Protein AF-A0AA38CUU7-F1 (afdb_monomer_lite)

Structure (mmCIF, N/CA/C/O backbone):
data_AF-A0AA38CUU7-F1
#
_entry.id   AF-A0AA38C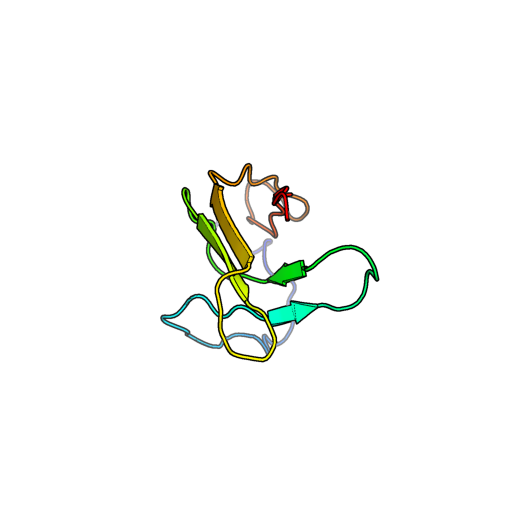UU7-F1
#
loop_
_atom_site.group_PDB
_atom_site.id
_atom_site.type_symbol
_atom_site.label_atom_id
_atom_site.label_alt_id
_atom_site.label_comp_id
_atom_site.label_asym_id
_atom_site.label_entity_id
_atom_site.label_seq_id
_atom_site.pdbx_PDB_ins_code
_atom_site.Cartn_x
_atom_site.Cartn_y
_atom_site.Cartn_z
_atom_site.occupancy
_atom_site.B_iso_or_equiv
_atom_site.auth_seq_id
_atom_site.auth_comp_id
_atom_site.auth_asym_id
_atom_site.auth_atom_id
_atom_site.pdbx_PDB_model_num
ATOM 1 N N . MET A 1 1 ? 27.108 -7.245 -21.964 1.00 45.66 1 MET A N 1
ATOM 2 C CA . MET A 1 1 ? 25.734 -7.807 -22.041 1.00 45.66 1 MET A CA 1
ATOM 3 C C . MET A 1 1 ? 24.786 -6.755 -21.456 1.00 45.66 1 MET A C 1
ATOM 5 O O . MET A 1 1 ? 25.301 -5.904 -20.742 1.00 45.66 1 MET A O 1
ATOM 9 N N . PRO A 1 2 ? 23.475 -6.692 -21.766 1.00 48.25 2 PRO A N 1
ATOM 10 C CA . PRO A 1 2 ? 22.624 -5.656 -21.174 1.00 48.25 2 PRO A CA 1
ATOM 11 C C . PRO A 1 2 ? 22.441 -5.986 -19.687 1.00 48.25 2 PRO A C 1
ATOM 13 O O . PRO A 1 2 ? 21.859 -7.020 -19.364 1.00 48.25 2 PRO A O 1
ATOM 16 N N . GLY A 1 3 ? 23.047 -5.190 -18.806 1.00 53.81 3 GLY A N 1
ATOM 17 C CA . GLY A 1 3 ? 23.055 -5.420 -17.356 1.00 53.81 3 GLY A CA 1
ATOM 18 C C . GLY A 1 3 ? 24.298 -4.906 -16.620 1.00 53.81 3 GLY A C 1
ATOM 19 O O . GLY A 1 3 ? 24.219 -4.669 -15.422 1.00 53.81 3 GLY A O 1
ATOM 20 N N . GLU A 1 4 ? 25.419 -4.680 -17.316 1.00 54.78 4 GLU A N 1
ATOM 21 C CA . GLU A 1 4 ? 26.662 -4.157 -16.706 1.00 54.78 4 GLU A CA 1
ATOM 22 C C . GLU A 1 4 ? 26.582 -2.671 -16.304 1.00 54.78 4 GLU A C 1
ATOM 24 O O . GLU A 1 4 ? 27.409 -2.224 -15.526 1.00 54.78 4 GLU A O 1
ATOM 29 N N . ASP A 1 5 ? 25.579 -1.924 -16.782 1.00 66.44 5 ASP A N 1
ATOM 30 C CA . ASP A 1 5 ? 25.430 -0.478 -16.519 1.00 66.44 5 ASP A CA 1
ATOM 31 C C . ASP A 1 5 ? 24.309 -0.156 -15.505 1.00 66.44 5 ASP A C 1
ATOM 33 O O . ASP A 1 5 ? 23.983 0.999 -15.242 1.00 66.44 5 ASP A O 1
ATOM 37 N N . CYS A 1 6 ? 23.671 -1.187 -14.941 1.00 66.00 6 CYS A N 1
ATOM 38 C CA . CYS A 1 6 ? 22.538 -1.032 -14.022 1.00 66.00 6 CYS A CA 1
ATOM 39 C C . CYS A 1 6 ? 22.938 -0.996 -12.543 1.00 66.00 6 CYS A C 1
ATOM 41 O O . CYS A 1 6 ? 22.085 -0.764 -11.684 1.00 66.00 6 CYS A O 1
ATOM 43 N N . TYR A 1 7 ? 24.215 -1.232 -12.248 1.00 65.44 7 TYR A N 1
ATOM 44 C CA . TYR A 1 7 ? 24.752 -1.289 -10.899 1.00 65.44 7 TYR A CA 1
ATOM 45 C C . TYR A 1 7 ? 25.950 -0.334 -10.808 1.00 65.44 7 TYR A C 1
ATOM 47 O O . TYR A 1 7 ? 26.932 -0.550 -11.514 1.00 65.44 7 TYR A O 1
ATOM 55 N N . PRO A 1 8 ? 25.900 0.746 -10.009 1.00 60.38 8 PRO A N 1
ATOM 56 C CA . PRO A 1 8 ? 27.096 1.544 -9.761 1.00 60.38 8 PRO A CA 1
ATOM 57 C C . PRO A 1 8 ? 28.131 0.680 -9.020 1.00 60.38 8 PRO A C 1
ATOM 59 O O . PRO A 1 8 ? 27.751 -0.033 -8.099 1.00 60.38 8 PRO A O 1
ATOM 62 N N . ASP A 1 9 ? 29.414 0.742 -9.405 1.00 55.34 9 ASP A N 1
ATOM 63 C CA . ASP A 1 9 ? 30.536 -0.020 -8.814 1.00 55.34 9 ASP A CA 1
ATOM 64 C C . ASP A 1 9 ? 30.774 0.310 -7.317 1.00 55.34 9 ASP A C 1
ATOM 66 O O . ASP A 1 9 ? 31.754 0.959 -6.941 1.00 55.34 9 ASP A O 1
ATOM 70 N N . GLY A 1 10 ? 29.864 -0.104 -6.439 1.00 57.62 10 GLY A N 1
ATOM 71 C CA . GLY A 1 10 ? 29.936 0.053 -4.991 1.00 57.62 10 GLY A CA 1
ATOM 72 C C . GLY A 1 10 ? 29.635 -1.264 -4.282 1.00 57.62 10 GLY A C 1
ATOM 73 O O . GLY A 1 10 ? 28.836 -2.057 -4.761 1.00 57.62 10 GLY A O 1
ATOM 74 N N . ASP A 1 11 ? 30.307 -1.506 -3.157 1.00 52.72 11 ASP A N 1
ATOM 75 C CA . ASP A 1 11 ? 30.063 -2.651 -2.270 1.00 52.72 11 ASP A CA 1
ATOM 76 C C . ASP A 1 11 ? 28.570 -2.711 -1.896 1.00 52.72 11 ASP A C 1
ATOM 78 O O . ASP A 1 11 ? 28.016 -1.690 -1.489 1.00 52.72 11 ASP A O 1
ATOM 82 N N . ASP A 1 12 ? 27.933 -3.875 -2.054 1.00 57.78 12 ASP A N 1
ATOM 83 C CA . ASP A 1 12 ? 26.511 -4.096 -1.762 1.00 57.78 12 ASP A CA 1
ATOM 84 C C . ASP A 1 12 ? 26.313 -4.447 -0.275 1.00 57.78 12 ASP A C 1
ATOM 86 O O . ASP A 1 12 ? 26.538 -5.602 0.109 1.00 57.78 12 ASP A O 1
ATOM 90 N N . PRO A 1 13 ? 25.894 -3.516 0.605 1.00 53.91 13 PRO A N 1
ATOM 91 C CA . PRO A 1 13 ? 25.562 -3.869 1.983 1.00 53.91 13 PRO A CA 1
ATOM 92 C C . PRO A 1 13 ? 24.224 -4.625 2.103 1.00 53.91 13 PRO A C 1
ATOM 94 O O . PRO A 1 13 ? 23.919 -5.129 3.185 1.00 53.91 13 PRO A O 1
ATOM 97 N N . ASP A 1 14 ? 23.441 -4.719 1.022 1.00 54.53 14 ASP A N 1
ATOM 98 C CA . ASP A 1 14 ? 22.045 -5.164 0.998 1.00 54.53 14 ASP A CA 1
ATOM 99 C C . ASP A 1 14 ? 21.863 -6.530 0.302 1.00 54.53 14 ASP A C 1
ATOM 101 O O . ASP A 1 14 ? 20.735 -6.962 0.042 1.00 54.53 14 ASP A O 1
ATOM 105 N N . ALA A 1 15 ? 22.954 -7.271 0.067 1.00 49.72 15 ALA A N 1
ATOM 106 C CA . ALA A 1 15 ? 22.946 -8.660 -0.398 1.00 49.72 15 ALA A CA 1
ATOM 107 C C . ALA A 1 15 ? 22.457 -9.622 0.700 1.00 49.72 15 ALA A C 1
ATOM 109 O O . ALA A 1 15 ? 23.176 -10.490 1.200 1.00 49.72 15 ALA A O 1
ATOM 110 N N . VAL A 1 16 ? 21.204 -9.466 1.102 1.00 48.22 16 VAL A N 1
ATOM 111 C CA . VAL A 1 16 ? 20.561 -10.273 2.126 1.00 48.22 16 VAL A CA 1
ATOM 112 C C . VAL A 1 16 ? 19.404 -11.038 1.493 1.00 48.22 16 VAL A C 1
ATOM 114 O O . VAL A 1 16 ? 18.365 -10.497 1.126 1.00 48.22 16 VAL A O 1
ATOM 117 N N . GLY A 1 17 ? 19.617 -12.340 1.295 1.00 47.50 17 GLY A N 1
ATOM 118 C CA . GLY A 1 17 ? 18.593 -13.237 0.773 1.00 47.50 17 GLY A CA 1
ATOM 119 C C . GLY A 1 17 ? 17.468 -13.410 1.790 1.00 47.50 17 GLY A C 1
ATOM 120 O O . GLY A 1 17 ? 17.712 -13.895 2.893 1.00 47.50 17 GLY A O 1
ATOM 121 N N . PHE A 1 18 ? 16.233 -13.058 1.424 1.00 49.06 18 PHE A N 1
ATOM 122 C CA . PHE A 1 18 ? 15.092 -13.181 2.329 1.00 49.06 18 PHE A CA 1
ATOM 123 C C . PHE A 1 18 ? 13.852 -13.754 1.647 1.00 49.06 18 PHE A C 1
ATOM 125 O O . PHE A 1 18 ? 13.402 -13.280 0.610 1.00 49.06 18 PHE A O 1
ATOM 132 N N . ALA A 1 19 ? 13.283 -14.784 2.275 1.00 45.78 19 ALA A N 1
ATOM 133 C CA . ALA A 1 19 ? 12.108 -15.516 1.808 1.00 45.78 19 ALA A CA 1
ATOM 134 C C . ALA A 1 19 ? 10.792 -15.044 2.464 1.00 45.78 19 ALA A C 1
ATOM 136 O O . ALA A 1 19 ? 9.828 -15.802 2.528 1.00 45.78 19 ALA A O 1
ATOM 137 N N . ALA A 1 20 ? 10.732 -13.814 2.975 1.00 48.00 20 ALA A N 1
ATOM 138 C CA . ALA A 1 20 ? 9.504 -13.244 3.523 1.00 48.00 20 ALA A CA 1
ATOM 139 C C . ALA A 1 20 ? 9.415 -11.755 3.189 1.00 48.00 20 ALA A C 1
ATOM 141 O O . ALA A 1 20 ? 10.415 -11.042 3.275 1.00 48.00 20 ALA A O 1
ATOM 142 N N . THR A 1 21 ? 8.212 -11.290 2.850 1.00 58.50 21 THR A N 1
ATOM 143 C CA . THR A 1 21 ? 7.892 -9.865 2.764 1.00 58.50 21 THR A CA 1
ATOM 144 C C . THR A 1 21 ? 8.140 -9.236 4.131 1.00 58.50 21 THR A C 1
ATOM 146 O O . THR A 1 21 ? 7.328 -9.368 5.045 1.00 58.50 21 THR A O 1
ATOM 149 N N . GLN A 1 22 ? 9.297 -8.603 4.303 1.00 61.09 22 GLN A N 1
ATOM 150 C CA . GLN A 1 22 ? 9.566 -7.792 5.481 1.00 61.09 22 GLN A CA 1
ATOM 151 C C . GLN A 1 22 ? 8.795 -6.483 5.333 1.00 61.09 22 GLN A C 1
ATOM 153 O O . GLN A 1 22 ? 8.910 -5.831 4.300 1.00 61.09 22 GLN A O 1
ATOM 158 N N . LEU A 1 23 ? 8.004 -6.135 6.350 1.00 66.38 23 LEU A N 1
ATOM 159 C CA . LEU A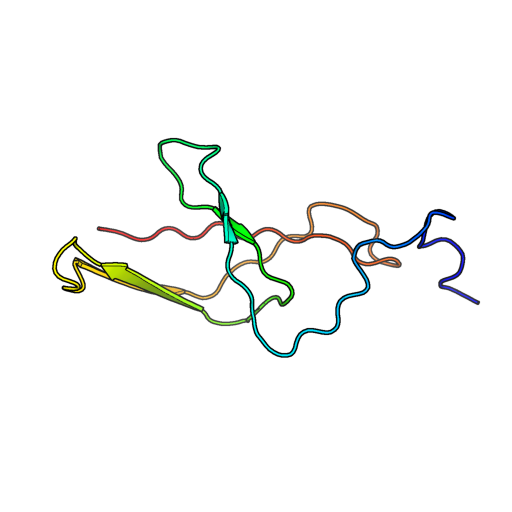 1 23 ? 7.299 -4.862 6.451 1.00 66.38 23 LEU A CA 1
ATOM 160 C C . LEU A 1 23 ? 7.995 -4.015 7.510 1.00 66.38 23 LEU A C 1
ATOM 162 O O . LEU A 1 23 ? 7.999 -4.376 8.687 1.00 66.38 23 LEU A O 1
ATOM 166 N N . SER A 1 24 ? 8.561 -2.890 7.093 1.00 64.44 24 SER A N 1
ATOM 167 C CA . SER A 1 24 ? 9.155 -1.915 8.008 1.00 64.44 24 SER A CA 1
ATOM 168 C C . SER A 1 24 ? 8.292 -0.656 8.012 1.00 64.44 24 SER A C 1
ATOM 170 O O . SER A 1 24 ? 8.227 -0.006 6.963 1.00 64.44 24 SER A O 1
ATOM 172 N N . PRO A 1 25 ? 7.629 -0.308 9.132 1.00 66.06 25 PRO A N 1
ATOM 173 C CA . PRO A 1 25 ? 6.902 0.949 9.228 1.00 66.06 25 PRO A CA 1
ATOM 174 C C . PRO A 1 25 ? 7.894 2.118 9.215 1.00 66.06 25 PRO A C 1
ATOM 176 O O . PRO A 1 25 ? 8.886 2.097 9.950 1.00 66.06 25 PRO A O 1
ATOM 179 N N . ARG A 1 26 ? 7.635 3.143 8.400 1.00 64.75 26 ARG A N 1
ATOM 180 C CA . ARG A 1 26 ? 8.269 4.461 8.542 1.00 64.75 26 ARG A CA 1
ATOM 181 C C . ARG A 1 26 ? 7.267 5.445 9.135 1.00 64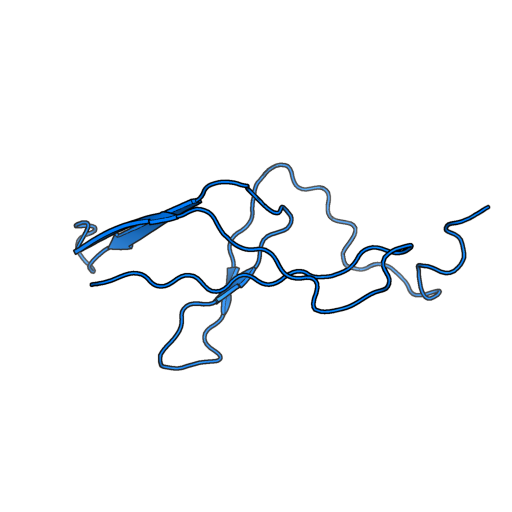.75 26 ARG A C 1
ATOM 183 O O . ARG A 1 26 ? 6.079 5.378 8.838 1.00 64.75 26 ARG A O 1
ATOM 190 N N . THR A 1 27 ? 7.771 6.297 10.021 1.00 61.97 27 THR A N 1
ATOM 191 C CA . THR A 1 27 ? 7.013 7.313 10.766 1.00 61.97 27 THR A CA 1
ATOM 192 C C . THR A 1 27 ? 7.549 8.703 10.427 1.00 61.97 27 THR A C 1
ATOM 194 O O . THR A 1 27 ? 7.886 9.489 11.310 1.00 61.97 27 THR A O 1
ATOM 197 N N . ASP A 1 28 ? 7.788 8.944 9.145 1.00 67.31 28 ASP A N 1
ATOM 198 C CA . ASP A 1 28 ? 8.225 10.226 8.594 1.00 67.31 28 ASP A CA 1
ATOM 199 C C . ASP A 1 28 ? 7.051 11.155 8.247 1.00 67.31 28 ASP A C 1
ATOM 201 O O . ASP A 1 28 ? 7.281 12.334 7.981 1.00 67.31 28 ASP A O 1
ATOM 205 N N . ASP A 1 29 ? 5.817 10.650 8.317 1.00 63.19 29 ASP A N 1
ATOM 206 C CA . ASP A 1 29 ? 4.571 11.395 8.138 1.00 63.19 29 ASP A CA 1
ATOM 207 C C . ASP A 1 29 ? 3.629 11.123 9.327 1.00 63.19 29 ASP A C 1
ATOM 209 O O . ASP A 1 29 ? 3.480 9.975 9.755 1.00 63.19 29 ASP A O 1
ATOM 213 N N . ASP A 1 30 ? 3.027 12.178 9.883 1.00 65.06 30 ASP A N 1
ATOM 214 C CA . ASP A 1 30 ? 2.145 12.089 11.054 1.00 65.06 30 ASP A CA 1
ATOM 215 C C . ASP A 1 30 ? 0.751 11.532 10.693 1.00 65.06 30 ASP A C 1
ATOM 217 O O . ASP A 1 30 ? 0.047 11.039 11.577 1.00 65.06 30 ASP A O 1
ATOM 221 N N . ASP A 1 31 ? 0.377 11.539 9.404 1.00 72.69 31 ASP A N 1
ATOM 222 C CA . ASP A 1 31 ? -0.953 11.137 8.924 1.00 72.69 31 ASP A CA 1
ATOM 223 C C . ASP A 1 31 ? -0.946 9.862 8.052 1.00 72.69 31 ASP A C 1
ATOM 225 O O . ASP A 1 31 ? -2.010 9.391 7.637 1.00 72.69 31 ASP A O 1
ATOM 229 N N . ALA A 1 32 ? 0.222 9.263 7.782 1.00 76.81 32 ALA A N 1
ATOM 230 C CA . ALA A 1 32 ? 0.344 8.087 6.916 1.00 76.81 32 ALA A CA 1
ATOM 231 C C . ALA A 1 32 ? 1.231 6.979 7.503 1.00 76.81 32 ALA A C 1
ATOM 233 O O . ALA A 1 32 ? 2.294 7.216 8.072 1.00 76.81 32 ALA A O 1
ATOM 234 N N . TRP A 1 33 ? 0.824 5.722 7.300 1.00 82.31 33 TRP A N 1
ATOM 235 C CA . TRP A 1 33 ? 1.679 4.563 7.562 1.00 82.31 33 TRP A CA 1
ATOM 236 C C . TRP A 1 33 ? 2.395 4.148 6.285 1.00 82.31 33 TRP A C 1
ATOM 238 O O . TRP A 1 33 ? 1.761 3.726 5.317 1.00 82.31 33 TRP A O 1
ATOM 248 N N . ILE A 1 34 ? 3.723 4.213 6.297 1.00 83.75 34 ILE A N 1
ATOM 249 C CA . ILE A 1 34 ? 4.535 3.802 5.153 1.00 83.75 34 ILE A CA 1
ATOM 250 C C . ILE A 1 34 ? 5.115 2.417 5.414 1.00 83.75 34 ILE A C 1
ATOM 252 O O . ILE A 1 34 ? 5.802 2.203 6.410 1.00 83.75 34 ILE A O 1
ATOM 256 N N . PHE A 1 35 ? 4.890 1.490 4.484 1.00 83.88 35 PHE A N 1
ATOM 257 C CA . PHE A 1 35 ? 5.446 0.140 4.522 1.00 83.88 35 PHE A CA 1
ATOM 258 C C . PHE A 1 35 ? 6.412 -0.067 3.353 1.00 83.88 35 PHE A C 1
ATOM 260 O O . PHE A 1 35 ? 6.042 0.108 2.194 1.00 83.88 35 PHE A O 1
ATOM 267 N N . ALA A 1 36 ? 7.647 -0.472 3.648 1.00 82.94 36 ALA A N 1
ATOM 268 C CA . ALA A 1 36 ? 8.592 -0.932 2.629 1.00 82.94 36 ALA A CA 1
ATOM 269 C C . ALA A 1 36 ? 8.464 -2.449 2.433 1.00 82.94 36 ALA A C 1
ATOM 271 O O . ALA A 1 36 ? 8.370 -3.174 3.420 1.00 82.94 36 ALA A O 1
ATOM 272 N N . MET A 1 37 ? 8.481 -2.907 1.177 1.00 81.06 37 MET A N 1
ATOM 273 C CA . MET A 1 37 ? 8.401 -4.319 0.783 1.00 81.06 37 MET A CA 1
ATOM 274 C C . MET A 1 37 ? 9.390 -4.612 -0.345 1.00 81.06 37 MET A C 1
ATOM 276 O O . MET A 1 37 ? 9.665 -3.741 -1.168 1.00 81.06 37 MET A O 1
ATOM 280 N N . PHE A 1 38 ? 9.881 -5.850 -0.416 1.00 76.12 38 PHE A N 1
ATOM 281 C CA . PHE A 1 38 ? 10.749 -6.298 -1.513 1.00 76.12 38 PHE A CA 1
ATOM 282 C C . PHE A 1 38 ? 9.975 -6.782 -2.747 1.00 76.12 38 PHE A C 1
ATOM 284 O O . PHE A 1 38 ? 10.500 -6.733 -3.857 1.00 76.12 38 PHE A O 1
ATOM 291 N N . ASP A 1 39 ? 8.733 -7.235 -2.562 1.00 81.25 39 ASP A N 1
ATOM 292 C CA . ASP A 1 39 ? 7.851 -7.679 -3.644 1.00 81.25 39 ASP A CA 1
ATOM 293 C C . ASP A 1 39 ? 6.751 -6.641 -3.936 1.00 81.25 39 ASP A C 1
ATOM 295 O O . ASP A 1 39 ? 6.521 -5.710 -3.161 1.00 81.25 39 ASP A O 1
ATOM 299 N N . ARG A 1 40 ? 6.062 -6.805 -5.069 1.00 87.19 40 ARG A N 1
ATOM 300 C CA . ARG A 1 40 ? 4.931 -5.985 -5.523 1.00 87.19 40 ARG A CA 1
ATOM 301 C C . ARG A 1 40 ? 3.696 -6.876 -5.687 1.00 87.19 40 ARG A C 1
ATOM 303 O O . ARG A 1 40 ? 3.345 -7.221 -6.818 1.00 87.19 40 ARG A O 1
ATOM 310 N N . PRO A 1 41 ? 3.053 -7.281 -4.579 1.00 88.12 41 PRO A N 1
ATOM 311 C CA . PRO A 1 41 ? 1.896 -8.162 -4.635 1.00 88.12 41 PRO A CA 1
ATOM 312 C C . PRO A 1 41 ? 0.737 -7.501 -5.388 1.00 88.12 41 PRO A C 1
ATOM 314 O O . PRO A 1 41 ? 0.550 -6.283 -5.317 1.00 88.12 41 PRO A O 1
ATOM 317 N N . ALA A 1 42 ? -0.035 -8.320 -6.102 1.00 91.06 42 ALA A N 1
ATOM 318 C CA . ALA A 1 42 ? -1.242 -7.875 -6.798 1.00 91.06 42 ALA A CA 1
ATOM 319 C C . ALA A 1 42 ? -2.374 -7.530 -5.817 1.00 91.06 42 ALA A C 1
ATOM 321 O O . ALA A 1 42 ? -3.134 -6.601 -6.069 1.00 91.06 42 ALA A O 1
ATOM 322 N N . ASP A 1 43 ? -2.416 -8.230 -4.680 1.00 91.19 43 ASP A N 1
ATOM 323 C CA . ASP A 1 43 ? -3.443 -8.108 -3.651 1.00 91.19 43 ASP A CA 1
ATOM 324 C C . ASP A 1 43 ? -2.800 -7.941 -2.272 1.00 91.19 43 ASP A C 1
ATOM 326 O O . ASP A 1 43 ? -1.837 -8.631 -1.925 1.00 91.19 43 ASP A O 1
ATOM 330 N N . LEU A 1 44 ? -3.365 -7.057 -1.454 1.00 89.38 44 LEU A N 1
ATOM 331 C CA . LEU A 1 44 ? -3.011 -6.877 -0.050 1.00 89.38 44 LEU A CA 1
ATOM 332 C C . LEU A 1 44 ? -4.266 -6.899 0.821 1.00 89.38 44 LEU A C 1
ATOM 334 O O . LEU A 1 44 ? -5.345 -6.473 0.419 1.00 89.38 44 LEU A O 1
ATOM 338 N N . THR A 1 45 ? -4.117 -7.362 2.059 1.00 90.75 45 THR A N 1
ATOM 339 C CA . THR A 1 45 ? -5.104 -7.136 3.119 1.00 90.75 45 THR A CA 1
ATOM 340 C C . THR A 1 45 ? -4.449 -6.298 4.202 1.00 90.75 45 THR A C 1
ATOM 342 O O . THR A 1 45 ? -3.462 -6.723 4.801 1.00 90.75 45 THR A O 1
ATOM 345 N N . VAL A 1 46 ? -4.997 -5.114 4.453 1.00 88.81 46 VAL A N 1
ATOM 346 C CA . VAL A 1 46 ? -4.551 -4.213 5.515 1.00 88.81 46 VAL A CA 1
ATOM 347 C C . VAL A 1 46 ? -5.508 -4.351 6.690 1.00 88.81 46 VAL A C 1
ATOM 349 O O . VAL A 1 46 ? -6.722 -4.275 6.512 1.00 88.81 46 VAL A O 1
ATOM 352 N N . ARG A 1 47 ? -4.967 -4.569 7.890 1.00 90.81 47 ARG A N 1
ATOM 353 C CA . ARG A 1 47 ? -5.734 -4.651 9.139 1.00 90.81 47 ARG A CA 1
ATOM 354 C C . ARG A 1 47 ? -5.141 -3.703 10.167 1.00 90.81 47 ARG A C 1
ATOM 356 O O . ARG A 1 47 ? -3.956 -3.802 10.478 1.00 90.81 47 ARG A O 1
ATOM 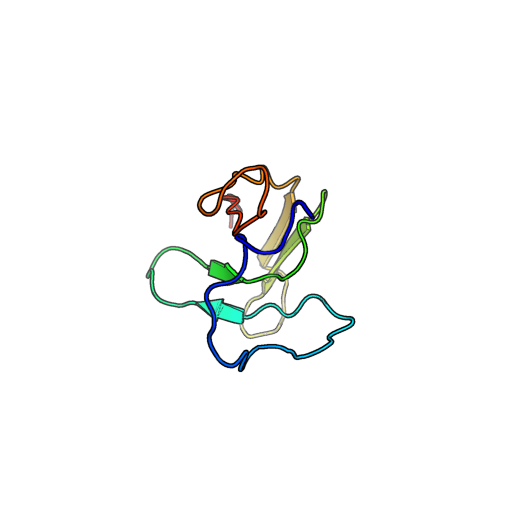363 N N . ALA A 1 48 ? -5.976 -2.819 10.698 1.00 88.06 48 ALA A N 1
ATOM 364 C CA . ALA A 1 48 ? -5.639 -1.960 11.821 1.00 88.06 48 ALA A CA 1
ATOM 365 C C . ALA A 1 48 ? -6.175 -2.583 13.111 1.00 88.06 48 ALA A C 1
ATOM 367 O O . ALA A 1 48 ? -7.321 -3.040 13.164 1.00 88.06 48 ALA A O 1
ATOM 368 N N . TYR A 1 49 ? -5.345 -2.578 14.149 1.00 90.62 49 TYR A N 1
ATOM 369 C CA . TYR A 1 49 ? -5.667 -3.141 15.454 1.00 90.62 49 TYR A CA 1
ATOM 370 C C . TYR A 1 49 ? -5.599 -2.059 16.532 1.00 90.62 49 TYR A C 1
ATOM 372 O O . TYR A 1 49 ? -4.733 -1.186 16.477 1.00 90.62 49 TYR A O 1
ATOM 380 N N . ASP A 1 50 ? -6.487 -2.128 17.524 1.00 90.44 50 ASP A N 1
ATOM 381 C CA . ASP A 1 50 ? -6.347 -1.348 18.753 1.00 90.44 50 ASP A CA 1
ATOM 382 C C . ASP A 1 50 ? -5.269 -1.938 19.685 1.00 90.44 50 ASP A C 1
ATOM 384 O O . ASP A 1 50 ? -4.678 -2.992 19.432 1.00 90.44 50 ASP A O 1
ATOM 388 N N . VAL A 1 51 ? -5.029 -1.267 20.815 1.00 94.19 51 VAL A N 1
ATOM 389 C CA . VAL A 1 51 ? -4.050 -1.699 21.830 1.00 94.19 51 VAL A CA 1
ATOM 390 C C . VAL A 1 51 ? -4.388 -3.037 22.500 1.00 94.19 51 VAL A C 1
ATOM 392 O O . VAL A 1 51 ? -3.516 -3.639 23.123 1.00 94.19 51 VAL A O 1
ATOM 395 N N . ALA A 1 52 ? -5.634 -3.503 22.400 1.00 95.62 52 ALA A N 1
ATOM 396 C CA . ALA A 1 52 ? -6.079 -4.798 22.904 1.00 95.62 52 ALA A CA 1
ATOM 397 C C . ALA A 1 52 ? -5.983 -5.908 21.838 1.00 95.62 52 ALA A C 1
ATOM 399 O O . ALA A 1 52 ? -6.243 -7.072 22.148 1.00 95.62 52 ALA A O 1
ATOM 400 N N . GLY A 1 53 ? -5.590 -5.573 20.603 1.00 93.12 53 GLY A N 1
ATOM 401 C CA . GLY A 1 53 ? -5.529 -6.501 19.476 1.00 93.12 53 GLY A CA 1
ATOM 402 C C . GLY A 1 53 ? -6.878 -6.722 18.785 1.00 93.12 53 GLY A C 1
ATOM 403 O O . GLY A 1 53 ? -7.023 -7.681 18.027 1.00 93.12 53 GLY A O 1
ATOM 404 N N . THR A 1 54 ? -7.868 -5.863 19.025 1.00 95.31 54 THR A N 1
ATOM 405 C CA . THR A 1 54 ? -9.149 -5.884 18.307 1.00 95.31 54 THR A CA 1
ATOM 406 C C . THR A 1 54 ? -8.968 -5.254 16.934 1.00 95.31 54 THR A C 1
ATOM 408 O O . THR A 1 54 ? -8.384 -4.179 16.830 1.00 95.31 54 THR A O 1
ATOM 411 N N .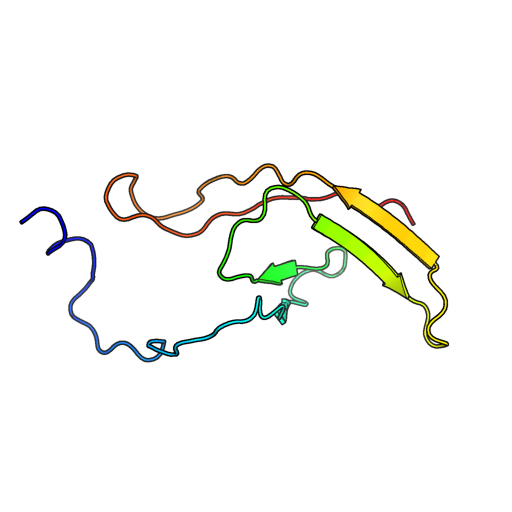 VAL A 1 55 ? -9.495 -5.882 15.880 1.00 93.50 55 VAL A N 1
ATOM 412 C CA . VAL A 1 55 ? -9.535 -5.267 14.545 1.00 93.50 55 VAL A CA 1
ATOM 413 C C . VAL A 1 55 ? -10.493 -4.079 14.580 1.00 93.50 55 VAL A C 1
ATOM 415 O O . VAL A 1 55 ? -11.680 -4.258 14.852 1.00 93.50 55 VAL A O 1
ATOM 418 N N . ILE A 1 56 ? -9.978 -2.887 14.293 1.00 93.38 56 ILE A N 1
ATOM 419 C CA . ILE A 1 56 ? -10.773 -1.656 14.183 1.00 93.38 56 ILE A CA 1
ATOM 420 C C . ILE A 1 56 ? -11.037 -1.268 12.728 1.00 93.38 56 ILE A C 1
ATOM 422 O O . ILE A 1 56 ? -12.025 -0.600 12.458 1.00 93.38 56 ILE A O 1
ATOM 426 N N . ALA A 1 57 ? -10.212 -1.746 11.792 1.00 90.38 57 ALA A N 1
ATOM 427 C CA . ALA A 1 57 ? -10.461 -1.628 10.360 1.00 90.38 57 ALA A CA 1
ATOM 428 C C . ALA A 1 57 ? -9.789 -2.761 9.580 1.00 90.38 57 ALA A C 1
ATOM 430 O O . ALA A 1 57 ? -8.723 -3.252 9.961 1.00 90.38 57 ALA A O 1
ATOM 431 N N . GLU A 1 58 ? -10.401 -3.152 8.466 1.00 92.31 58 GLU A N 1
ATOM 432 C CA . GLU A 1 58 ? -9.876 -4.145 7.533 1.00 92.31 58 GLU A CA 1
ATOM 433 C C . GLU A 1 58 ? -10.230 -3.750 6.099 1.00 92.31 58 GLU A C 1
ATOM 435 O O . GLU A 1 58 ? -11.381 -3.427 5.809 1.00 92.31 58 GLU A O 1
ATOM 440 N N . ALA A 1 59 ? -9.249 -3.809 5.200 1.00 91.00 59 ALA A N 1
ATOM 441 C CA . ALA A 1 59 ? -9.439 -3.539 3.782 1.00 91.00 59 ALA A CA 1
ATOM 442 C C . ALA A 1 59 ? -8.657 -4.541 2.928 1.00 91.00 59 ALA A C 1
ATOM 444 O O . ALA A 1 59 ? -7.455 -4.729 3.118 1.00 91.00 59 ALA A O 1
ATOM 445 N N . ALA A 1 60 ? -9.337 -5.160 1.963 1.00 92.88 60 ALA A N 1
ATOM 446 C CA . ALA A 1 60 ? -8.692 -5.847 0.850 1.00 92.88 60 ALA A CA 1
ATOM 447 C C . ALA A 1 60 ? -8.466 -4.833 -0.276 1.00 92.88 60 ALA A C 1
ATOM 449 O O . ALA A 1 60 ? -9.394 -4.116 -0.651 1.00 92.88 60 ALA A O 1
ATOM 450 N N . VAL A 1 61 ? -7.239 -4.747 -0.783 1.00 91.50 61 VAL A N 1
ATOM 451 C CA . VAL A 1 61 ? -6.824 -3.712 -1.733 1.00 91.50 61 VAL A CA 1
ATOM 452 C C . VAL A 1 61 ? -5.970 -4.313 -2.840 1.00 91.50 61 VAL A C 1
ATOM 454 O O . VAL A 1 61 ? -5.172 -5.214 -2.598 1.00 91.50 61 VAL A O 1
ATOM 457 N N . GLU A 1 62 ? -6.113 -3.771 -4.044 1.00 94.50 62 GLU A N 1
ATOM 458 C CA . GLU A 1 62 ? -5.288 -4.096 -5.210 1.00 94.50 62 GLU A CA 1
ATOM 459 C C . GLU A 1 62 ? -4.338 -2.913 -5.468 1.00 94.50 62 GLU A C 1
ATOM 461 O O . GLU A 1 62 ? -4.760 -1.896 -6.039 1.00 94.50 62 GLU A O 1
ATOM 466 N N . PRO A 1 63 ? -3.074 -2.962 -5.005 1.00 92.19 63 PRO A N 1
ATOM 467 C CA . PRO A 1 63 ? -2.197 -1.801 -5.049 1.00 92.19 63 PRO A CA 1
ATOM 468 C C . PRO A 1 63 ? -1.816 -1.439 -6.484 1.00 92.19 63 PRO A C 1
ATOM 470 O O . PRO A 1 63 ? -1.362 -2.269 -7.276 1.00 92.19 63 PRO A O 1
ATOM 473 N N . ARG A 1 64 ? -1.931 -0.153 -6.818 1.00 94.81 64 ARG A N 1
ATOM 474 C CA . ARG A 1 64 ? -1.522 0.367 -8.128 1.00 94.81 64 ARG A CA 1
ATOM 475 C C . ARG A 1 64 ? -0.062 0.801 -8.100 1.00 94.81 64 ARG A C 1
ATOM 477 O O . ARG A 1 64 ? 0.242 1.984 -7.978 1.00 94.81 64 ARG A O 1
ATOM 484 N N . TRP A 1 65 ? 0.838 -0.169 -8.227 1.00 92.06 65 TRP A N 1
ATOM 485 C CA . TRP A 1 65 ? 2.281 0.066 -8.234 1.00 92.06 65 TRP A CA 1
ATOM 486 C C . TRP A 1 65 ? 2.722 0.972 -9.385 1.00 92.06 65 TRP A C 1
ATOM 488 O O . TRP A 1 65 ? 2.568 0.642 -10.562 1.00 92.06 65 TRP A O 1
ATOM 498 N N . LYS A 1 66 ? 3.363 2.088 -9.044 1.00 92.38 66 LYS A N 1
ATOM 499 C CA . LYS A 1 66 ? 3.998 3.012 -9.981 1.00 92.38 66 LYS A CA 1
ATOM 500 C C . LYS A 1 66 ? 5.503 3.038 -9.740 1.00 92.38 66 LYS A C 1
ATOM 502 O O . LYS A 1 66 ? 5.946 3.206 -8.609 1.00 92.38 66 LYS A O 1
ATOM 507 N N . ARG A 1 67 ? 6.301 2.901 -10.801 1.00 89.69 67 ARG A N 1
ATOM 508 C CA . ARG A 1 67 ? 7.758 3.089 -10.731 1.00 89.69 67 ARG A CA 1
ATOM 509 C C . ARG A 1 67 ? 8.067 4.546 -10.388 1.00 89.69 67 ARG A C 1
ATOM 511 O O . ARG A 1 67 ? 7.559 5.449 -11.052 1.00 89.69 67 ARG A O 1
ATOM 518 N N . ILE A 1 68 ? 8.910 4.759 -9.384 1.00 90.88 68 ILE A N 1
ATOM 519 C CA . ILE A 1 68 ? 9.325 6.098 -8.933 1.00 90.88 68 ILE A CA 1
ATOM 520 C C . ILE A 1 68 ? 10.831 6.349 -9.091 1.00 90.88 68 ILE A C 1
ATOM 522 O O . ILE A 1 68 ? 11.294 7.458 -8.849 1.00 90.88 68 ILE A O 1
ATOM 526 N N . GLY A 1 69 ? 11.597 5.348 -9.529 1.00 86.44 69 GLY A N 1
ATOM 527 C CA . GLY A 1 69 ? 13.025 5.482 -9.799 1.00 86.44 69 GLY A CA 1
ATOM 528 C C . GLY A 1 69 ? 13.575 4.334 -10.642 1.00 86.44 69 GLY A C 1
ATOM 529 O O . GLY A 1 69 ? 12.896 3.324 -10.846 1.00 86.44 69 GLY A O 1
ATOM 530 N N . GLY A 1 70 ? 14.814 4.507 -11.108 1.00 83.12 70 GLY A N 1
ATOM 531 C CA . GLY A 1 70 ? 15.477 3.594 -12.041 1.00 83.12 70 GLY A CA 1
ATOM 532 C C . GLY A 1 70 ? 14.882 3.635 -13.456 1.00 83.12 70 GLY A C 1
ATOM 533 O O . GLY A 1 70 ? 13.859 4.276 -13.707 1.00 83.12 70 GLY A O 1
ATOM 534 N N . SER A 1 71 ? 15.555 2.991 -14.406 1.00 82.62 71 SER A N 1
ATOM 535 C CA . SER A 1 71 ? 15.088 2.885 -15.793 1.00 82.62 71 SER A CA 1
ATOM 536 C C . SER A 1 71 ? 14.171 1.671 -15.980 1.00 82.62 71 SER A C 1
ATOM 538 O O . SER A 1 71 ? 14.068 0.795 -15.121 1.00 82.62 71 SER A O 1
ATOM 540 N N . GLU A 1 72 ? 13.485 1.586 -17.121 1.00 80.31 72 GLU A N 1
ATOM 541 C CA . GLU A 1 72 ? 12.754 0.358 -17.466 1.00 80.31 72 GLU A CA 1
ATOM 542 C C . GLU A 1 72 ? 13.699 -0.839 -17.619 1.00 80.31 72 GLU A C 1
ATOM 544 O O . GLU A 1 72 ? 13.349 -1.939 -17.198 1.00 80.31 72 GLU A O 1
ATOM 549 N N . GLU A 1 73 ? 14.901 -0.596 -18.149 1.00 81.50 73 GLU A N 1
ATOM 550 C CA . GLU A 1 73 ? 15.948 -1.600 -18.354 1.00 81.50 73 GLU A CA 1
ATOM 551 C C . GLU A 1 73 ? 16.524 -2.123 -17.031 1.00 81.50 73 GLU A C 1
ATOM 553 O O . GLU A 1 73 ? 16.667 -3.329 -16.857 1.00 81.50 73 GLU A O 1
ATOM 558 N N . CYS A 1 74 ? 16.802 -1.230 -16.079 1.00 79.25 74 CYS A N 1
ATOM 559 C CA . CYS A 1 7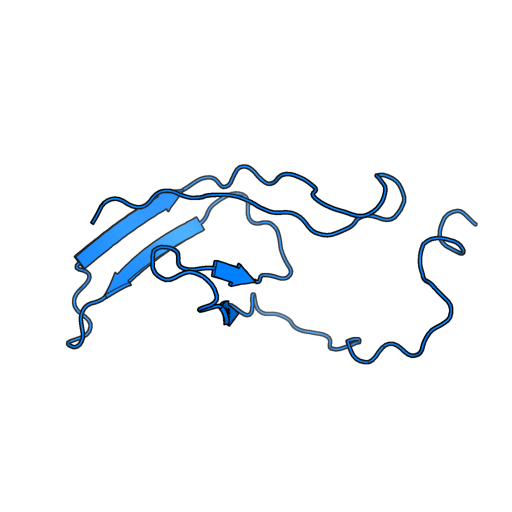4 ? 17.489 -1.572 -14.832 1.00 79.25 74 CYS A CA 1
ATOM 560 C C . CYS A 1 74 ? 16.546 -1.888 -13.668 1.00 79.25 74 CYS A C 1
ATOM 562 O O . CYS A 1 74 ? 16.992 -2.225 -12.573 1.00 79.25 74 CYS A O 1
ATOM 564 N N . GLY A 1 75 ? 15.234 -1.770 -13.865 1.00 79.00 75 GLY A N 1
ATOM 565 C CA . GLY A 1 75 ? 14.296 -1.902 -12.761 1.00 79.00 75 GLY A CA 1
ATOM 566 C C . GLY A 1 75 ? 14.318 -0.671 -11.846 1.00 79.00 75 GLY A C 1
ATOM 567 O O . GLY A 1 75 ? 14.595 0.441 -12.282 1.00 79.00 75 GLY A O 1
ATOM 568 N N . GLY A 1 76 ? 13.900 -0.838 -10.593 1.00 83.31 76 GLY A N 1
ATOM 569 C CA . GLY A 1 76 ? 13.900 0.246 -9.608 1.00 83.31 76 GLY A CA 1
ATOM 570 C C . GLY A 1 76 ? 12.687 0.257 -8.674 1.00 83.31 76 GLY A C 1
ATOM 571 O O . GLY A 1 76 ? 11.778 -0.571 -8.816 1.00 83.31 76 GLY A O 1
ATOM 572 N N . PRO A 1 77 ? 12.672 1.181 -7.700 1.00 86.12 77 PRO A N 1
ATOM 573 C CA . PRO A 1 77 ? 11.650 1.237 -6.666 1.00 86.12 77 PRO A CA 1
ATOM 574 C C . PRO A 1 77 ? 10.271 1.562 -7.239 1.00 86.12 77 PRO A C 1
ATOM 576 O O . PRO A 1 77 ? 10.120 2.326 -8.201 1.00 86.12 77 PRO A O 1
ATOM 579 N N . HIS A 1 78 ? 9.257 0.977 -6.611 1.00 90.69 78 HIS A N 1
ATOM 580 C CA . HIS A 1 78 ? 7.855 1.235 -6.902 1.00 90.69 78 HIS A CA 1
ATOM 581 C C . HIS A 1 78 ? 7.146 1.711 -5.643 1.00 90.69 78 HIS A C 1
ATOM 583 O O . HIS A 1 78 ? 7.518 1.345 -4.533 1.00 90.69 78 HIS A O 1
ATOM 589 N N . HIS A 1 79 ? 6.104 2.502 -5.852 1.00 91.44 79 HIS A N 1
ATOM 590 C CA . HIS A 1 79 ? 5.249 3.050 -4.813 1.00 91.44 79 HIS A CA 1
ATOM 591 C C . HIS A 1 79 ? 3.794 2.762 -5.168 1.00 91.44 79 HIS A C 1
ATOM 593 O O . HIS A 1 79 ? 3.427 2.827 -6.342 1.00 91.44 79 HIS A O 1
ATOM 599 N N . ALA A 1 80 ? 2.973 2.452 -4.173 1.00 92.19 80 ALA A N 1
ATOM 600 C CA . ALA A 1 80 ? 1.524 2.438 -4.300 1.00 92.19 80 ALA A CA 1
ATOM 601 C C . ALA A 1 80 ? 0.922 3.138 -3.083 1.00 92.19 80 ALA A C 1
ATOM 603 O O . ALA A 1 80 ? 1.332 2.868 -1.957 1.00 92.19 80 ALA A O 1
ATOM 604 N N . ASP A 1 81 ? -0.050 4.010 -3.327 1.00 90.69 81 ASP A N 1
ATOM 605 C CA . ASP A 1 81 ? -0.860 4.619 -2.278 1.00 90.69 81 ASP A CA 1
ATOM 606 C C . ASP A 1 81 ? -2.116 3.776 -2.067 1.00 90.69 81 ASP A C 1
ATOM 608 O O . ASP A 1 81 ? -2.751 3.321 -3.027 1.00 90.69 81 ASP A O 1
ATOM 612 N N . VAL A 1 82 ? -2.457 3.552 -0.802 1.00 87.81 82 VAL A N 1
ATOM 613 C CA . VAL A 1 82 ? -3.622 2.777 -0.388 1.00 87.81 82 VAL A CA 1
ATOM 614 C C . VAL A 1 82 ? -4.379 3.580 0.655 1.00 87.81 82 VAL A C 1
ATOM 616 O O . VAL A 1 82 ? -3.818 3.958 1.679 1.00 87.81 82 VAL A O 1
ATOM 619 N N . GLU A 1 83 ? -5.667 3.794 0.413 1.00 85.94 83 GLU A N 1
ATOM 620 C CA . GLU A 1 83 ? -6.564 4.417 1.379 1.00 85.94 83 GLU A CA 1
ATOM 621 C C . GLU A 1 83 ? -7.302 3.334 2.169 1.00 85.94 83 GLU A C 1
ATOM 623 O O . GLU A 1 83 ? -7.913 2.430 1.594 1.00 85.94 83 GLU A O 1
ATOM 628 N N . VAL A 1 84 ? -7.252 3.433 3.498 1.00 81.69 84 VAL A N 1
ATOM 629 C CA . VAL A 1 84 ? -8.006 2.571 4.413 1.00 81.69 84 VAL A CA 1
ATOM 630 C C . VAL A 1 84 ? -8.924 3.460 5.236 1.00 81.69 84 VAL A C 1
ATOM 632 O O . VAL A 1 84 ? -8.469 4.394 5.890 1.00 81.69 84 VAL A O 1
ATOM 635 N N . THR A 1 85 ? -10.224 3.188 5.192 1.00 78.19 85 THR A N 1
ATOM 636 C CA . THR A 1 85 ? -11.200 3.899 6.023 1.00 78.19 85 THR A CA 1
ATOM 637 C C . THR A 1 85 ? -11.251 3.252 7.406 1.00 78.19 85 THR A C 1
ATOM 639 O O . THR A 1 85 ? -11.460 2.041 7.502 1.00 78.19 85 THR A O 1
ATOM 642 N N . LEU A 1 86 ? -11.037 4.062 8.447 1.00 71.06 86 LEU A N 1
ATOM 643 C CA . LEU A 1 86 ? -11.168 3.693 9.861 1.00 71.06 86 LEU A CA 1
ATOM 644 C C . LEU A 1 86 ? -12.573 4.011 10.388 1.00 71.06 86 LEU A C 1
ATOM 646 O O . LEU A 1 86 ? -13.142 5.041 9.955 1.00 71.06 86 LEU A O 1
#

Foldseek 3Di:
DLPPPLDDPDDDPPPDDDPDFDWDWDPPDVPDTDTDGPDQDQKDKDFDADPVRHTPWIDIDGWDWDAPDDDPSNDHDTDTDDDTDD

Radius of gyration: 16.57 Å; chains: 1; bounding box: 42×28×45 Å

pLDDT: mean 76.84, std 15.65, range [45.66, 95.62]

Secondary structure (DSSP, 8-state):
-TTTTSS-SS--TT----SS---EEE-SSSS--EEE-SS--S-EEEEEE-TTS-EEEEEEE----EE-SS-TTT---EE-------

Organism: NCBI:txid1930061

Sequence (86 aa):
MPGEDCYPDGDDPDAVGFAATQLSPRTDDDDAWIFAMFDRPADLTVRAYDVAGTVIAEAAVEPRWKRIGGSEECGGPHHADVEVTL